Protein AF-A0A4Y2WDK8-F1 (afdb_monomer_lite)

Structure (mmCIF, N/CA/C/O backbone):
data_AF-A0A4Y2WDK8-F1
#
_entry.id   AF-A0A4Y2WDK8-F1
#
loop_
_atom_site.group_PDB
_atom_site.id
_atom_site.type_symbol
_atom_site.label_atom_id
_atom_site.label_alt_id
_atom_site.label_comp_id
_atom_site.label_asym_id
_atom_site.label_entity_id
_atom_site.label_seq_id
_atom_site.pdbx_PDB_ins_code
_atom_site.Cartn_x
_atom_site.Cartn_y
_atom_site.Cartn_z
_atom_site.occupancy
_atom_site.B_iso_or_equiv
_atom_site.auth_seq_id
_atom_site.auth_comp_id
_atom_site.auth_asym_id
_atom_site.auth_atom_id
_atom_site.pdbx_PDB_model_num
ATOM 1 N N . MET A 1 1 ? -9.683 9.200 0.303 1.00 42.28 1 MET A N 1
ATOM 2 C CA . MET A 1 1 ? -8.243 9.537 0.282 1.00 42.28 1 MET A CA 1
ATOM 3 C C . MET A 1 1 ? -7.725 8.876 -0.972 1.00 42.28 1 MET A C 1
ATOM 5 O O . MET A 1 1 ? -7.662 7.653 -1.012 1.00 42.28 1 MET A O 1
ATOM 9 N N . ASP A 1 2 ? -7.516 9.659 -2.021 1.00 46.47 2 ASP A N 1
ATOM 10 C CA . ASP A 1 2 ? -7.338 9.109 -3.364 1.00 46.47 2 ASP A CA 1
ATOM 11 C C . ASP A 1 2 ? -5.878 8.700 -3.540 1.00 46.47 2 ASP A C 1
ATOM 13 O O . ASP A 1 2 ? -4.968 9.502 -3.328 1.00 46.47 2 ASP A O 1
ATOM 17 N N . SER A 1 3 ? -5.654 7.420 -3.832 1.00 54.91 3 SER A N 1
ATOM 18 C CA . SER A 1 3 ? -4.315 6.846 -3.970 1.00 54.91 3 SER A CA 1
ATOM 19 C C . SER A 1 3 ? -4.105 6.474 -5.431 1.00 54.91 3 SER A C 1
ATOM 21 O O . SER A 1 3 ? -4.765 5.576 -5.951 1.00 54.91 3 SER A O 1
ATOM 23 N N . LEU A 1 4 ? -3.209 7.199 -6.095 1.00 56.53 4 LEU A N 1
ATOM 24 C CA . LEU A 1 4 ? -2.884 7.019 -7.507 1.00 56.53 4 LEU A CA 1
ATOM 25 C C . LEU A 1 4 ? -1.616 6.169 -7.616 1.00 56.53 4 LEU A C 1
ATOM 27 O O . LEU A 1 4 ? -0.610 6.496 -6.986 1.00 56.53 4 LEU A O 1
ATOM 31 N N . SER A 1 5 ? -1.667 5.083 -8.388 1.00 61.84 5 SER A N 1
ATOM 32 C CA . SER A 1 5 ? -0.517 4.203 -8.627 1.00 61.84 5 SER A CA 1
ATOM 33 C C . SER A 1 5 ? -0.327 3.970 -10.123 1.00 61.84 5 SER A C 1
ATOM 35 O O . SER A 1 5 ? -1.281 3.696 -10.853 1.00 61.84 5 SER A O 1
ATOM 37 N N . ASP A 1 6 ? 0.918 4.078 -10.574 1.00 63.88 6 ASP A N 1
ATOM 38 C CA . ASP A 1 6 ? 1.361 3.859 -11.954 1.00 63.88 6 ASP A CA 1
ATOM 39 C C . ASP A 1 6 ? 1.917 2.443 -12.195 1.00 63.88 6 ASP A C 1
ATOM 41 O O . ASP A 1 6 ? 2.264 2.073 -13.323 1.00 63.88 6 ASP A O 1
ATOM 45 N N . SER A 1 7 ? 2.000 1.629 -11.141 1.00 64.25 7 SER A N 1
ATOM 46 C CA . SER A 1 7 ? 2.640 0.324 -11.204 1.00 64.25 7 SER A CA 1
ATOM 47 C C . SER A 1 7 ? 1.771 -0.689 -11.950 1.00 64.25 7 SER A C 1
ATOM 49 O O . SER A 1 7 ? 0.761 -1.184 -11.441 1.00 64.25 7 SER A O 1
ATOM 51 N N . ARG A 1 8 ? 2.194 -1.053 -13.168 1.00 66.12 8 ARG A N 1
ATOM 52 C CA . ARG A 1 8 ? 1.532 -2.089 -13.986 1.00 66.12 8 ARG A CA 1
ATOM 53 C C . ARG A 1 8 ? 1.464 -3.447 -13.283 1.00 66.12 8 ARG A C 1
ATOM 55 O O . ARG A 1 8 ? 0.515 -4.190 -13.517 1.00 66.12 8 ARG A O 1
ATOM 62 N N . SER A 1 9 ? 2.427 -3.758 -12.413 1.00 67.25 9 SER A N 1
ATOM 63 C CA . SER A 1 9 ? 2.432 -5.018 -11.665 1.00 67.25 9 SER A CA 1
ATOM 64 C C . SER A 1 9 ? 1.322 -5.069 -10.616 1.00 67.25 9 SER A C 1
ATOM 66 O O . SER A 1 9 ? 0.742 -6.129 -10.419 1.00 67.25 9 SER A O 1
ATOM 68 N N . VAL A 1 10 ? 0.955 -3.937 -10.005 1.00 67.56 10 VAL A N 1
ATOM 69 C CA . VAL A 1 10 ? -0.175 -3.862 -9.061 1.00 67.56 10 VAL A CA 1
ATOM 70 C C . VAL A 1 10 ? -1.492 -4.138 -9.779 1.00 67.56 10 VAL A C 1
ATOM 72 O O . VAL A 1 10 ? -2.311 -4.898 -9.275 1.00 67.56 10 VAL A O 1
ATOM 75 N N . VAL A 1 11 ? -1.677 -3.577 -10.977 1.00 69.25 11 VAL A N 1
ATOM 76 C CA . VAL A 1 11 ? -2.889 -3.805 -11.780 1.00 69.25 11 VAL A CA 1
ATOM 77 C C . VAL A 1 11 ? -3.004 -5.266 -12.192 1.00 69.25 11 VAL A C 1
ATOM 79 O O . VAL A 1 11 ? -4.034 -5.882 -11.950 1.00 69.25 11 VAL A O 1
ATOM 82 N N . GLN A 1 12 ? -1.939 -5.847 -12.748 1.00 69.31 12 GLN A N 1
ATOM 83 C CA . GLN A 1 12 ? -1.943 -7.259 -13.143 1.00 69.31 12 GLN A CA 1
ATOM 84 C C . GLN A 1 12 ? -2.146 -8.199 -11.953 1.00 69.31 12 GLN A C 1
ATOM 86 O O . GLN A 1 12 ? -2.807 -9.226 -12.091 1.00 69.31 12 GLN A O 1
ATOM 91 N N . TYR A 1 13 ? -1.595 -7.854 -10.789 1.00 68.56 13 TYR A N 1
ATOM 92 C CA . TYR A 1 13 ? -1.763 -8.639 -9.572 1.00 68.56 13 TYR A CA 1
ATOM 93 C C . TYR A 1 13 ? -3.187 -8.554 -9.018 1.00 68.56 13 TYR A C 1
ATOM 95 O O . TYR A 1 13 ? -3.719 -9.558 -8.557 1.00 68.56 13 TYR A O 1
ATOM 103 N N . LEU A 1 14 ? -3.819 -7.379 -9.083 1.00 69.06 14 LEU A N 1
ATOM 104 C CA . LEU A 1 14 ? -5.216 -7.195 -8.686 1.00 69.06 14 LEU A CA 1
ATOM 105 C C . LEU A 1 14 ? -6.200 -7.819 -9.674 1.00 69.06 14 LEU A C 1
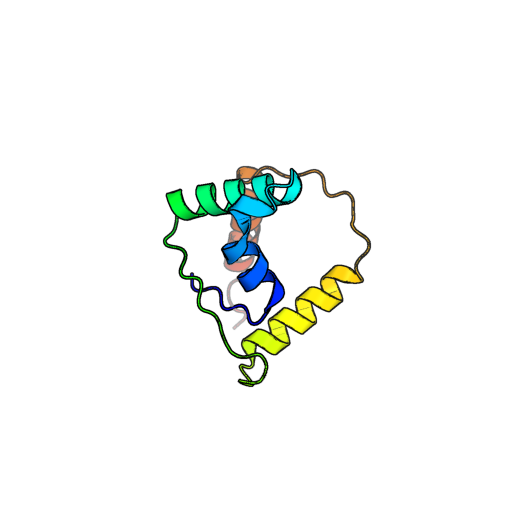ATOM 107 O O . LEU A 1 14 ? -7.268 -8.230 -9.246 1.00 69.06 14 LEU A O 1
ATOM 111 N N . ASP A 1 15 ? -5.869 -7.894 -10.960 1.00 72.88 15 ASP A N 1
ATOM 112 C CA . ASP A 1 15 ? -6.726 -8.509 -11.980 1.00 72.88 15 ASP A CA 1
ATOM 113 C C . ASP A 1 15 ? -6.678 -10.046 -11.885 1.00 72.88 15 ASP A C 1
ATOM 115 O O . ASP A 1 15 ? -7.708 -10.714 -11.823 1.00 72.88 15 ASP A O 1
ATOM 119 N N . ASN A 1 16 ? -5.474 -10.609 -11.714 1.00 69.31 16 ASN A N 1
ATOM 120 C CA . ASN A 1 16 ? -5.243 -12.056 -11.595 1.00 69.31 16 ASN A CA 1
ATOM 121 C C . ASN A 1 16 ? -5.227 -12.558 -10.139 1.00 69.31 16 ASN A C 1
ATOM 123 O O . ASN A 1 16 ? -4.750 -13.659 -9.859 1.00 69.31 16 ASN A O 1
ATOM 127 N N . TRP A 1 17 ? -5.713 -11.762 -9.181 1.00 66.94 17 TRP A N 1
ATOM 128 C CA . TRP A 1 17 ? -5.541 -12.044 -7.749 1.00 66.94 17 TRP A CA 1
ATOM 129 C C . TRP A 1 17 ? -6.106 -13.405 -7.324 1.00 66.94 17 TRP A C 1
ATOM 131 O O . TRP A 1 17 ? -5.552 -14.054 -6.435 1.00 66.94 17 TRP A O 1
ATOM 141 N N . ARG A 1 18 ? -7.188 -13.853 -7.978 1.00 65.19 18 ARG A N 1
ATOM 142 C CA . ARG A 1 18 ? -7.817 -15.156 -7.722 1.00 65.19 18 ARG A CA 1
ATOM 143 C C . ARG A 1 18 ? -6.924 -16.324 -8.124 1.00 65.19 18 ARG A C 1
ATOM 145 O O . ARG A 1 18 ? -6.886 -17.305 -7.386 1.00 65.19 18 ARG A O 1
ATOM 152 N N . ASP A 1 19 ? -6.183 -16.190 -9.218 1.00 68.56 19 ASP A N 1
ATOM 153 C CA . ASP A 1 19 ? -5.328 -17.252 -9.756 1.00 68.56 19 ASP A CA 1
ATOM 154 C C . ASP A 1 19 ? -3.997 -17.357 -9.005 1.00 68.56 19 ASP A C 1
ATOM 156 O O . ASP A 1 19 ? -3.430 -18.442 -8.891 1.00 68.56 19 ASP A O 1
ATOM 160 N N . VAL A 1 20 ? -3.505 -16.240 -8.459 1.00 64.25 20 VAL A N 1
ATOM 161 C CA . VAL A 1 20 ? -2.213 -16.200 -7.759 1.00 64.25 20 VAL A CA 1
ATOM 162 C C . VAL A 1 20 ? -2.344 -16.608 -6.290 1.00 64.25 20 VAL A C 1
ATOM 164 O O . VAL A 1 20 ? -1.460 -17.311 -5.810 1.00 64.25 20 VAL A O 1
ATOM 167 N N . SER A 1 21 ? -3.417 -16.186 -5.598 1.00 65.50 21 SER A N 1
ATOM 168 C CA . SER A 1 21 ? -3.841 -16.540 -4.221 1.00 65.50 21 SER A CA 1
ATOM 169 C C . SER A 1 21 ? -2.758 -17.055 -3.250 1.00 65.50 21 SER A C 1
ATOM 171 O O . SER A 1 21 ? -2.985 -17.982 -2.469 1.00 65.50 21 SER A O 1
ATOM 173 N N . ASP A 1 22 ? -1.572 -16.446 -3.247 1.00 78.00 22 ASP A N 1
ATOM 174 C CA . ASP A 1 22 ? -0.489 -16.828 -2.356 1.00 78.00 22 ASP A CA 1
ATOM 175 C C . ASP A 1 22 ? -0.726 -16.227 -0.962 1.00 78.00 22 ASP A C 1
ATOM 177 O O . ASP A 1 22 ? -1.496 -15.280 -0.771 1.00 78.00 22 ASP A O 1
ATOM 181 N N . ARG A 1 23 ? -0.064 -16.778 0.062 1.00 80.06 23 ARG A N 1
ATOM 182 C CA . ARG A 1 23 ? -0.284 -16.351 1.457 1.00 80.06 23 ARG A CA 1
ATOM 183 C C . ARG A 1 23 ? -0.048 -14.847 1.654 1.00 80.06 23 ARG A C 1
ATOM 185 O O . ARG A 1 23 ? -0.722 -14.234 2.479 1.00 80.06 23 ARG A O 1
ATOM 192 N N . ARG A 1 24 ? 0.898 -14.259 0.909 1.00 75.88 24 ARG A N 1
ATOM 193 C CA . ARG A 1 24 ? 1.206 -12.822 0.965 1.00 75.88 24 ARG A CA 1
ATOM 194 C C . ARG A 1 24 ? 0.139 -11.986 0.263 1.00 75.88 24 ARG A C 1
ATOM 196 O O . ARG A 1 24 ? -0.302 -10.996 0.844 1.00 75.88 24 ARG A O 1
ATOM 203 N N . GLY A 1 25 ? -0.335 -12.404 -0.908 1.00 78.69 25 GLY A N 1
ATOM 204 C CA . GLY A 1 25 ? -1.451 -11.759 -1.597 1.00 78.69 25 GLY A CA 1
ATOM 205 C C . GLY A 1 25 ? -2.725 -11.711 -0.788 1.00 78.69 25 GLY A C 1
ATOM 206 O O . GLY A 1 25 ? -3.361 -10.662 -0.690 1.00 78.69 25 GLY A O 1
ATOM 207 N N . MET A 1 26 ? -3.053 -12.824 -0.138 1.00 80.75 26 MET A N 1
ATOM 208 C CA . MET A 1 26 ? -4.245 -12.917 0.696 1.00 80.75 26 MET A CA 1
ATOM 209 C C . MET A 1 26 ? -4.165 -11.990 1.923 1.00 80.75 26 MET A C 1
ATOM 211 O O . MET A 1 26 ? -5.165 -11.374 2.288 1.00 80.75 26 MET A O 1
ATOM 215 N N . ASP A 1 27 ? -2.986 -11.836 2.544 1.00 82.56 27 ASP A N 1
ATOM 216 C CA . ASP A 1 27 ? -2.779 -10.891 3.656 1.00 82.56 27 ASP A CA 1
ATOM 217 C C . ASP A 1 27 ? -2.958 -9.433 3.204 1.00 82.56 27 ASP A C 1
ATOM 219 O O . ASP A 1 27 ? -3.670 -8.658 3.848 1.00 82.56 27 ASP A O 1
ATOM 223 N N . ILE A 1 28 ? -2.381 -9.071 2.053 1.00 81.62 28 ILE A N 1
ATOM 224 C CA . ILE A 1 28 ? -2.532 -7.734 1.462 1.00 81.62 28 ILE A CA 1
ATOM 225 C C . ILE A 1 28 ? -4.004 -7.463 1.133 1.00 81.62 28 ILE A C 1
ATOM 227 O O . ILE A 1 28 ? -4.533 -6.409 1.491 1.00 81.62 28 ILE A O 1
ATOM 231 N N . PHE A 1 29 ? -4.691 -8.425 0.515 1.00 80.56 29 PHE A N 1
ATOM 232 C CA . PHE A 1 29 ? -6.104 -8.301 0.169 1.00 80.56 29 PHE A CA 1
ATOM 233 C C . PHE A 1 29 ? -6.993 -8.156 1.409 1.00 80.56 29 PHE A C 1
ATOM 235 O O . PHE A 1 29 ? -7.857 -7.282 1.449 1.00 80.56 29 PHE A O 1
ATOM 242 N N . ASN A 1 30 ? -6.760 -8.948 2.458 1.00 81.75 30 ASN A N 1
ATOM 243 C CA . ASN A 1 30 ? -7.515 -8.842 3.709 1.00 81.75 30 ASN A CA 1
ATOM 244 C C . ASN A 1 30 ? -7.296 -7.490 4.402 1.00 81.75 30 ASN A C 1
ATOM 246 O O . ASN A 1 30 ? -8.246 -6.909 4.939 1.00 81.75 30 ASN A O 1
ATOM 250 N N . LYS A 1 31 ? -6.079 -6.942 4.343 1.00 83.50 31 LYS A N 1
ATOM 251 C CA . LYS A 1 31 ? -5.796 -5.588 4.838 1.00 83.50 31 LYS A CA 1
ATOM 252 C C . LYS A 1 31 ? -6.519 -4.525 4.018 1.00 83.50 31 LYS A C 1
ATOM 254 O 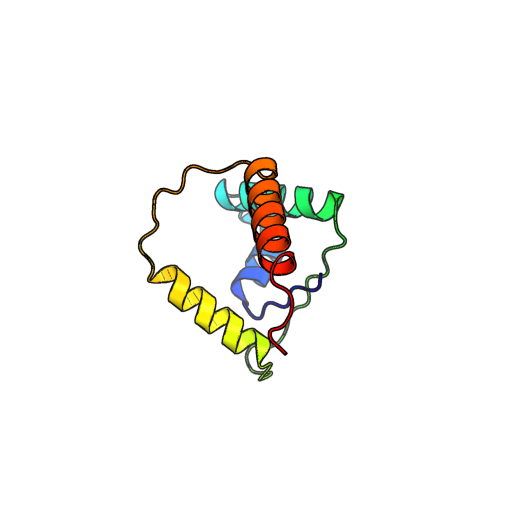O . LYS A 1 31 ? -7.183 -3.675 4.607 1.00 83.50 31 LYS A O 1
ATOM 259 N N . LEU A 1 32 ? -6.478 -4.610 2.688 1.00 82.56 32 LEU A N 1
ATOM 260 C CA . LEU A 1 32 ? -7.230 -3.711 1.804 1.00 82.56 32 LEU A CA 1
ATOM 261 C C . LEU A 1 32 ? -8.737 -3.783 2.074 1.00 82.56 32 LEU A C 1
ATOM 263 O O . LEU A 1 32 ? -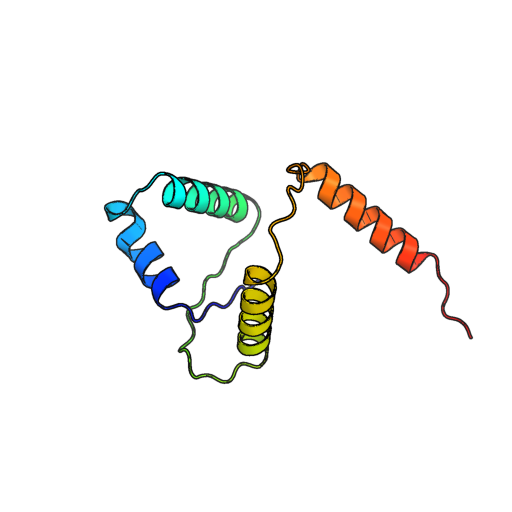9.383 -2.752 2.231 1.00 82.56 32 LEU A O 1
ATOM 267 N N . LYS A 1 33 ? -9.287 -4.988 2.228 1.00 81.69 33 LYS A N 1
ATOM 268 C CA . LYS A 1 33 ? -10.698 -5.210 2.562 1.00 81.69 33 LYS A CA 1
ATOM 269 C C . LYS A 1 33 ? -11.080 -4.571 3.900 1.00 81.69 33 LYS A C 1
ATOM 271 O O . LYS A 1 33 ? -12.131 -3.947 4.006 1.00 81.69 33 LYS A O 1
ATOM 276 N N . THR A 1 34 ? -10.212 -4.682 4.903 1.00 82.50 34 THR A N 1
ATOM 277 C CA . THR A 1 34 ? -10.420 -4.046 6.214 1.00 82.50 34 THR A CA 1
ATOM 278 C C . THR A 1 34 ? -10.421 -2.517 6.100 1.00 82.50 34 THR A C 1
ATOM 280 O O . THR A 1 34 ? -11.245 -1.853 6.727 1.00 82.50 34 THR A O 1
ATOM 283 N N . LEU A 1 35 ? -9.554 -1.948 5.258 1.00 78.19 35 LEU A N 1
ATOM 284 C CA . LEU A 1 35 ? -9.538 -0.510 4.977 1.00 78.19 35 LEU A CA 1
ATOM 285 C C . LEU A 1 35 ? -10.804 -0.057 4.232 1.00 78.19 35 LEU A C 1
ATOM 287 O O . LEU A 1 35 ? -11.377 0.965 4.603 1.00 78.19 35 LEU A O 1
ATOM 291 N N . CYS A 1 36 ? -11.306 -0.844 3.274 1.00 79.06 36 CYS A N 1
ATOM 292 C CA . CYS A 1 36 ? -12.561 -0.558 2.567 1.00 79.06 36 CYS A CA 1
ATOM 293 C C . CYS A 1 36 ? -13.794 -0.523 3.488 1.00 79.06 36 CYS A C 1
ATOM 295 O O . CYS A 1 36 ? -14.746 0.198 3.207 1.00 79.06 36 CYS A O 1
ATOM 297 N N . ASN A 1 37 ? -13.780 -1.256 4.609 1.00 74.69 37 ASN A N 1
ATOM 298 C CA . ASN A 1 37 ? -14.871 -1.213 5.593 1.00 74.69 37 ASN A CA 1
ATOM 299 C C . ASN A 1 37 ? -14.958 0.130 6.340 1.00 74.69 37 ASN A C 1
ATOM 301 O O . ASN A 1 37 ? -15.980 0.419 6.955 1.00 74.69 37 ASN A O 1
ATOM 305 N N . SER A 1 38 ? -13.886 0.928 6.329 1.00 76.25 38 SER A N 1
ATOM 306 C CA . SER A 1 38 ? -13.807 2.214 7.039 1.00 76.25 38 SER A CA 1
ATOM 307 C C . SER A 1 38 ? -13.690 3.417 6.104 1.00 76.25 38 SER A C 1
ATOM 309 O O . SER A 1 38 ? -14.069 4.524 6.484 1.00 76.25 38 SER A O 1
ATOM 311 N N . TYR A 1 39 ? -13.208 3.214 4.877 1.00 78.50 39 TYR A N 1
ATOM 312 C CA . TYR A 1 39 ? -12.975 4.269 3.900 1.00 78.50 39 TYR A CA 1
ATOM 313 C C . TYR A 1 39 ? -13.362 3.809 2.501 1.00 78.50 39 TYR A C 1
ATOM 315 O O . TYR A 1 39 ? -13.063 2.688 2.098 1.00 78.50 39 TYR A O 1
ATOM 323 N N . VAL A 1 40 ? -13.943 4.712 1.712 1.00 77.19 40 VAL A N 1
ATOM 324 C CA . VAL A 1 40 ? -14.097 4.479 0.276 1.00 77.19 40 VAL A CA 1
ATOM 325 C C . VAL A 1 40 ? -12.719 4.595 -0.379 1.00 77.19 40 VAL A C 1
ATOM 327 O O . VAL A 1 40 ? -12.077 5.649 -0.333 1.00 77.19 40 VAL A O 1
ATOM 330 N N . LEU A 1 41 ? -12.254 3.484 -0.947 1.00 73.81 41 LEU A N 1
ATOM 331 C CA . LEU A 1 41 ? -10.973 3.367 -1.636 1.00 73.81 41 LEU A CA 1
ATOM 332 C C . LEU A 1 41 ? -11.207 3.471 -3.144 1.00 73.81 41 LEU A C 1
ATOM 334 O O . LEU A 1 41 ? -11.735 2.552 -3.766 1.00 73.81 41 LEU A O 1
ATOM 338 N N . HIS A 1 42 ? -10.797 4.595 -3.728 1.00 71.94 42 HIS A N 1
ATOM 339 C CA . HIS A 1 42 ? -10.746 4.766 -5.175 1.00 71.94 42 HIS A CA 1
ATOM 340 C C . HIS A 1 42 ? -9.329 4.464 -5.659 1.00 71.94 42 HIS A C 1
ATOM 342 O O . HIS A 1 42 ? -8.391 5.210 -5.377 1.00 71.94 42 HIS A O 1
ATOM 348 N N . LEU A 1 43 ? -9.183 3.344 -6.367 1.00 69.06 43 LEU A N 1
ATOM 349 C CA . LEU A 1 43 ? -7.953 2.972 -7.056 1.00 69.06 43 LEU A CA 1
ATOM 350 C C . LEU A 1 43 ? -8.083 3.408 -8.513 1.00 69.06 43 LEU A C 1
ATOM 352 O O . LEU A 1 43 ? -8.892 2.856 -9.257 1.00 69.06 43 LEU A O 1
ATOM 356 N N . GLN A 1 44 ? -7.301 4.408 -8.911 1.00 69.44 44 GLN A N 1
ATOM 357 C CA . GLN A 1 44 ? -7.261 4.880 -10.290 1.00 69.44 44 GLN A CA 1
ATOM 358 C C . GLN A 1 44 ? -5.877 4.620 -10.878 1.00 69.44 44 GLN A C 1
ATOM 360 O O . GLN A 1 44 ? -4.856 5.017 -10.313 1.00 69.44 44 GLN A O 1
ATOM 365 N N . TRP A 1 45 ? -5.859 3.933 -12.019 1.00 66.69 45 TRP A N 1
ATOM 366 C CA . TRP A 1 45 ? -4.641 3.678 -12.773 1.00 66.69 45 TRP A CA 1
ATOM 367 C C . TRP A 1 45 ? -4.236 4.915 -13.568 1.00 66.69 45 TRP A C 1
ATOM 369 O O . TRP A 1 45 ? -5.083 5.558 -14.195 1.00 66.69 45 TRP A O 1
ATOM 379 N N . ILE A 1 46 ? -2.938 5.219 -13.576 1.00 65.56 46 ILE A N 1
ATOM 380 C CA . ILE A 1 46 ? -2.381 6.297 -14.391 1.00 65.56 46 ILE A CA 1
ATOM 381 C C . ILE A 1 46 ? -1.242 5.753 -15.264 1.00 65.56 46 ILE A C 1
ATOM 383 O O . ILE A 1 46 ? -0.391 5.015 -14.765 1.00 65.56 46 ILE A O 1
ATOM 387 N N . PRO A 1 47 ? -1.179 6.122 -16.559 1.00 64.69 47 PRO A N 1
ATOM 388 C CA . PRO A 1 47 ? -0.048 5.784 -17.415 1.00 64.69 47 PRO A CA 1
ATOM 389 C C . PRO A 1 47 ? 1.278 6.326 -16.855 1.00 64.69 47 PRO A C 1
ATOM 391 O O . PRO A 1 47 ? 1.372 7.501 -16.501 1.00 64.69 47 PRO A O 1
ATOM 394 N N . SER A 1 48 ? 2.328 5.499 -16.878 1.00 61.53 48 SER A N 1
ATOM 395 C CA . SER A 1 48 ? 3.656 5.743 -16.272 1.00 61.53 48 SER A CA 1
ATOM 396 C C . SER A 1 48 ? 4.447 6.951 -16.804 1.00 61.53 48 SER A C 1
ATOM 398 O O . SER A 1 48 ? 5.574 7.181 -16.381 1.00 61.53 48 SER A O 1
ATOM 400 N N . HIS A 1 49 ? 3.895 7.716 -17.746 1.00 59.59 49 HIS A N 1
ATOM 401 C CA . HIS A 1 49 ? 4.546 8.880 -18.358 1.00 59.59 49 HIS A CA 1
ATOM 402 C C . HIS A 1 49 ? 3.730 10.169 -18.260 1.00 59.59 49 HIS A C 1
ATOM 404 O O . HIS A 1 49 ? 4.145 11.199 -18.792 1.00 59.59 49 HIS A O 1
ATOM 410 N N . VAL A 1 50 ? 2.598 10.161 -17.550 1.00 58.00 50 VAL A N 1
ATOM 411 C CA . VAL A 1 50 ? 1.982 11.423 -17.140 1.00 58.00 50 VAL A CA 1
ATOM 412 C C . VAL A 1 50 ? 2.854 11.958 -16.009 1.00 58.00 50 VAL A C 1
ATOM 414 O O . VAL A 1 50 ? 2.906 11.354 -14.943 1.00 58.00 50 VAL A O 1
ATOM 417 N N . ASN A 1 51 ? 3.591 13.042 -16.264 1.00 58.81 51 ASN A N 1
ATOM 418 C CA . ASN A 1 51 ? 4.554 13.666 -15.349 1.00 58.81 51 ASN A CA 1
ATOM 419 C C . ASN A 1 51 ? 3.849 14.312 -14.135 1.00 58.81 51 ASN A C 1
ATOM 421 O O . ASN A 1 51 ? 3.920 15.519 -13.899 1.00 58.81 51 ASN A O 1
ATOM 425 N N . LEU A 1 52 ? 3.096 13.512 -13.382 1.00 64.88 52 LEU A N 1
ATOM 426 C CA . LEU A 1 52 ? 2.437 13.905 -12.155 1.00 64.88 52 LEU A CA 1
ATOM 427 C C . LEU A 1 52 ? 3.517 13.994 -11.092 1.00 64.88 52 LEU A C 1
ATOM 429 O O . LEU A 1 52 ? 4.038 12.988 -10.615 1.00 64.88 52 LEU A O 1
ATOM 433 N N . LYS A 1 53 ? 3.833 15.230 -10.710 1.00 67.81 53 LYS A N 1
ATOM 434 C CA . LYS A 1 53 ? 4.804 15.584 -9.668 1.00 67.81 53 LYS A CA 1
ATOM 435 C C . LYS A 1 53 ? 4.708 14.687 -8.422 1.00 67.81 53 LYS A C 1
ATOM 437 O O . LYS A 1 53 ? 5.729 14.336 -7.846 1.00 67.81 53 LYS A O 1
ATOM 442 N N . TYR A 1 54 ? 3.497 14.284 -8.037 1.00 66.56 54 TYR A N 1
ATOM 443 C CA . TYR A 1 54 ? 3.243 13.417 -6.884 1.00 66.56 54 TYR A CA 1
ATOM 444 C C . TYR A 1 54 ? 3.712 11.969 -7.065 1.00 66.56 54 TYR A C 1
ATOM 446 O O . TYR A 1 54 ? 4.168 11.365 -6.099 1.00 66.56 54 TYR A O 1
ATOM 454 N N . ASN A 1 55 ? 3.666 11.431 -8.283 1.00 70.88 55 ASN A N 1
ATOM 455 C CA . ASN A 1 55 ? 4.099 10.066 -8.564 1.00 70.88 55 ASN A CA 1
ATOM 456 C C . ASN A 1 55 ? 5.631 9.942 -8.512 1.00 70.88 55 ASN A C 1
ATOM 458 O O . ASN A 1 55 ? 6.156 9.037 -7.875 1.00 70.88 55 ASN A O 1
ATOM 462 N N . ASN A 1 56 ? 6.357 10.929 -9.052 1.00 74.88 56 ASN A N 1
ATOM 463 C CA . ASN A 1 56 ? 7.823 10.983 -8.947 1.00 74.88 56 ASN A CA 1
ATOM 464 C C . ASN A 1 56 ? 8.296 11.124 -7.488 1.00 74.88 56 ASN A C 1
ATOM 466 O O . ASN A 1 56 ? 9.325 10.568 -7.106 1.00 74.88 56 ASN A O 1
ATOM 470 N N . ILE A 1 57 ? 7.539 11.853 -6.657 1.00 79.75 57 ILE A N 1
ATOM 471 C CA . ILE A 1 57 ? 7.809 11.947 -5.215 1.00 79.75 57 ILE A CA 1
ATOM 472 C C . ILE A 1 57 ? 7.563 10.591 -4.541 1.00 79.75 57 ILE A C 1
ATOM 474 O O . ILE A 1 57 ? 8.400 10.153 -3.754 1.00 79.75 57 ILE A O 1
ATOM 478 N N . ALA A 1 58 ? 6.452 9.917 -4.852 1.00 78.81 58 ALA A N 1
ATOM 479 C CA . ALA A 1 58 ? 6.138 8.601 -4.300 1.00 78.81 58 ALA A CA 1
ATOM 480 C C . ALA A 1 58 ? 7.188 7.543 -4.686 1.00 78.81 58 ALA A C 1
ATOM 482 O O . ALA A 1 58 ? 7.665 6.822 -3.810 1.00 78.81 58 ALA A O 1
ATOM 483 N N . ASP A 1 59 ? 7.614 7.503 -5.951 1.00 80.94 59 ASP A N 1
ATOM 484 C CA . ASP A 1 59 ? 8.674 6.610 -6.438 1.00 80.94 59 ASP A CA 1
ATOM 485 C C . ASP A 1 59 ? 10.024 6.896 -5.754 1.00 80.94 59 ASP A C 1
ATOM 487 O O . ASP A 1 59 ? 10.693 5.984 -5.259 1.00 80.94 59 ASP A O 1
ATOM 491 N N . GLY A 1 60 ? 10.395 8.176 -5.623 1.00 84.06 60 GLY A N 1
ATOM 492 C CA . GLY A 1 60 ? 11.596 8.581 -4.888 1.00 84.06 60 GLY A CA 1
ATOM 493 C C . GLY A 1 60 ? 11.565 8.160 -3.414 1.00 84.06 60 GLY A C 1
ATOM 494 O O . GLY A 1 60 ? 12.572 7.688 -2.877 1.00 84.06 60 GLY A O 1
ATOM 495 N N . LEU A 1 61 ? 10.404 8.273 -2.761 1.00 83.75 61 LEU A N 1
ATOM 496 C CA . LEU A 1 61 ? 10.208 7.823 -1.381 1.00 83.75 61 LEU A CA 1
ATOM 497 C C . LEU A 1 61 ? 10.263 6.296 -1.258 1.00 83.75 61 LEU A C 1
ATOM 499 O O . LEU A 1 61 ? 10.900 5.797 -0.330 1.00 83.75 61 LEU A O 1
ATOM 503 N N . ALA A 1 62 ? 9.658 5.556 -2.189 1.00 81.06 62 ALA A N 1
ATOM 504 C CA . ALA A 1 62 ? 9.699 4.096 -2.201 1.00 81.06 62 ALA A CA 1
ATOM 505 C C . ALA A 1 62 ? 11.140 3.580 -2.348 1.00 81.06 62 ALA A C 1
ATOM 507 O O . ALA A 1 62 ? 11.585 2.760 -1.544 1.00 81.06 62 ALA A O 1
ATOM 508 N N . LYS A 1 63 ? 11.914 4.132 -3.293 1.00 85.31 63 LYS A N 1
ATOM 509 C CA . LYS A 1 63 ? 13.339 3.798 -3.486 1.00 85.31 63 LYS A CA 1
ATOM 510 C C . LYS A 1 63 ? 14.174 4.089 -2.241 1.00 85.31 63 LYS A C 1
ATOM 512 O O . LYS A 1 63 ? 14.966 3.244 -1.814 1.00 85.31 63 LYS A O 1
ATOM 517 N N . LYS A 1 64 ? 13.953 5.242 -1.604 1.00 84.25 64 LYS A N 1
ATOM 518 C CA . LYS A 1 64 ? 14.605 5.580 -0.331 1.00 84.25 64 LYS A CA 1
ATOM 519 C C . LYS A 1 64 ? 14.208 4.609 0.789 1.00 84.25 64 LYS A C 1
ATOM 521 O O . LYS A 1 64 ? 15.053 4.230 1.589 1.00 84.25 64 LYS A O 1
ATOM 526 N N . GLY A 1 65 ? 12.953 4.162 0.821 1.00 78.31 65 GLY A N 1
ATOM 527 C CA . GLY A 1 65 ? 12.468 3.161 1.773 1.00 78.31 65 GLY A CA 1
ATOM 528 C C . GLY A 1 65 ? 13.132 1.792 1.601 1.00 78.31 65 GLY A C 1
ATOM 529 O O . GLY A 1 65 ? 13.473 1.163 2.594 1.00 78.31 65 GLY A O 1
ATOM 530 N N . THR A 1 66 ? 13.391 1.357 0.361 1.00 77.50 66 THR A N 1
ATOM 531 C CA . THR A 1 66 ? 14.072 0.071 0.089 1.00 77.50 66 THR A CA 1
ATOM 532 C C . THR A 1 66 ? 15.550 0.048 0.479 1.00 77.50 66 THR A C 1
ATOM 534 O O . THR A 1 66 ? 16.107 -1.022 0.702 1.00 77.50 66 THR A O 1
ATOM 537 N N . THR A 1 67 ? 16.191 1.216 0.569 1.00 78.88 67 THR A N 1
ATOM 538 C CA . THR A 1 67 ? 17.600 1.352 0.979 1.00 78.88 67 THR A CA 1
ATOM 539 C C . THR A 1 67 ? 17.768 1.528 2.485 1.00 78.88 67 THR A C 1
ATOM 541 O O . THR A 1 67 ? 18.885 1.421 2.990 1.00 78.88 67 THR A O 1
ATOM 544 N N . MET A 1 68 ? 16.684 1.776 3.225 1.00 78.56 68 MET A N 1
ATOM 545 C CA . MET A 1 68 ? 16.742 1.822 4.680 1.00 78.56 68 MET A CA 1
ATOM 546 C C . MET A 1 68 ? 16.802 0.393 5.232 1.00 78.56 68 MET A C 1
ATOM 548 O O . MET A 1 68 ? 15.942 -0.421 4.888 1.00 78.56 68 MET A O 1
ATOM 552 N N . PRO A 1 69 ? 17.778 0.064 6.101 1.00 67.31 69 PRO A N 1
ATOM 553 C CA . PRO A 1 69 ? 17.770 -1.217 6.788 1.00 67.31 69 PRO A CA 1
ATOM 554 C C . PRO A 1 69 ? 16.455 -1.334 7.552 1.00 67.31 69 PRO A C 1
ATOM 556 O O . PRO A 1 69 ? 16.062 -0.415 8.276 1.00 67.31 69 PRO A O 1
ATOM 559 N N . GLN A 1 70 ? 15.756 -2.449 7.343 1.00 62.78 70 GLN A N 1
ATOM 560 C CA . GLN A 1 70 ? 14.492 -2.720 8.005 1.00 62.78 70 GLN A CA 1
ATOM 561 C C . GLN A 1 70 ? 14.777 -2.867 9.499 1.00 62.78 70 GLN A C 1
ATOM 563 O O . GLN A 1 70 ? 15.159 -3.932 9.978 1.00 62.78 70 GLN A O 1
ATOM 568 N N . ALA A 1 71 ? 14.653 -1.763 10.234 1.00 60.03 71 ALA A N 1
ATOM 569 C CA . ALA A 1 71 ? 14.692 -1.797 11.679 1.00 60.03 71 ALA A CA 1
ATOM 570 C C . ALA A 1 71 ? 13.553 -2.716 12.120 1.00 60.03 71 ALA A C 1
ATOM 572 O O . ALA A 1 71 ? 12.421 -2.574 11.648 1.00 60.03 71 ALA A O 1
ATOM 573 N N . TYR A 1 72 ? 13.860 -3.677 12.988 1.00 55.84 72 TYR A N 1
ATOM 574 C CA . TYR A 1 72 ? 12.848 -4.471 13.663 1.00 55.84 72 TYR A CA 1
ATOM 575 C C . TYR A 1 72 ? 12.050 -3.518 14.554 1.00 55.84 72 TYR A C 1
ATOM 577 O O . TYR A 1 72 ? 12.397 -3.258 15.703 1.00 55.84 72 TYR A O 1
ATOM 585 N N . VAL A 1 73 ? 11.034 -2.895 13.968 1.00 61.28 73 VAL A N 1
ATOM 586 C CA . VAL A 1 73 ? 10.060 -2.099 14.692 1.00 61.28 73 VAL A CA 1
ATOM 587 C C . VAL A 1 73 ? 9.014 -3.097 15.133 1.00 61.28 73 VAL A C 1
ATOM 589 O O . VAL A 1 73 ? 8.303 -3.671 14.307 1.00 61.28 73 VAL A O 1
ATOM 592 N N . GLU A 1 74 ? 8.975 -3.336 16.438 1.00 63.09 74 GLU A N 1
ATOM 593 C CA . GLU A 1 74 ? 7.885 -4.051 17.085 1.00 63.09 74 GLU A CA 1
ATOM 594 C C . GLU A 1 74 ? 6.557 -3.506 16.528 1.00 63.09 74 GLU A C 1
ATOM 596 O O . GLU A 1 74 ? 6.395 -2.279 16.477 1.00 63.09 74 GLU A O 1
ATOM 601 N N . PRO A 1 75 ? 5.657 -4.361 16.004 1.00 62.09 75 PRO A N 1
ATOM 602 C CA . PRO A 1 75 ? 4.441 -3.915 15.341 1.00 62.09 75 PRO A CA 1
ATOM 603 C C . PRO A 1 75 ? 3.532 -3.236 16.364 1.00 62.09 75 PRO A C 1
ATOM 605 O O . PRO A 1 75 ? 2.697 -3.868 17.003 1.00 62.09 75 PRO A O 1
ATOM 608 N N . LEU A 1 76 ? 3.719 -1.927 16.515 1.00 69.88 76 LEU A N 1
ATOM 609 C CA . LEU A 1 76 ? 2.873 -1.090 17.341 1.00 69.88 76 LEU A CA 1
ATOM 610 C C . LEU A 1 76 ? 1.456 -1.189 16.805 1.00 69.88 76 LEU A C 1
ATOM 612 O O . LEU A 1 76 ? 1.194 -1.024 15.607 1.00 69.88 76 LEU A O 1
ATOM 616 N N . THR A 1 77 ? 0.539 -1.464 17.716 1.00 78.88 77 THR A N 1
ATOM 617 C CA . THR A 1 77 ? -0.876 -1.537 17.404 1.00 78.88 77 THR A CA 1
ATOM 618 C C . THR A 1 77 ? -1.352 -0.196 16.839 1.00 78.88 77 THR A C 1
ATOM 620 O O . THR A 1 77 ? -0.810 0.877 17.127 1.00 78.88 77 THR A O 1
ATOM 623 N N . TYR A 1 78 ? -2.406 -0.234 16.023 1.00 75.88 78 TYR A N 1
ATOM 624 C CA . TYR A 1 78 ? -2.997 0.966 15.421 1.00 75.88 78 TYR A CA 1
ATOM 625 C C . TYR A 1 78 ? -3.302 2.067 16.460 1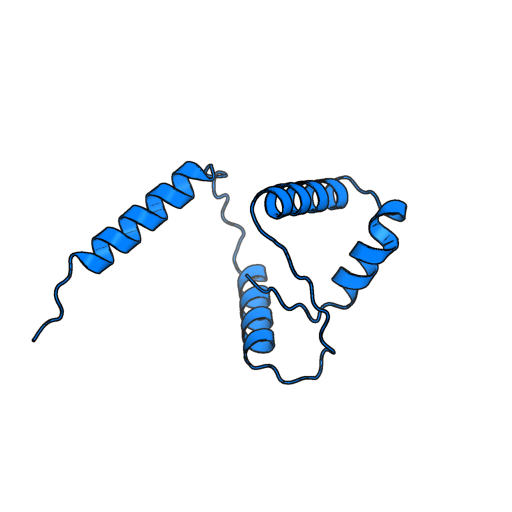.00 75.88 78 TYR A C 1
ATOM 627 O O . TYR A 1 78 ? -3.100 3.253 16.195 1.00 75.88 78 TYR A O 1
ATOM 635 N N . LEU A 1 79 ? -3.729 1.675 17.666 1.00 79.62 79 LEU A N 1
ATOM 636 C CA . LEU A 1 79 ? -4.036 2.586 18.773 1.00 79.62 79 LEU A CA 1
ATOM 637 C C . LEU A 1 79 ? -2.796 3.307 19.312 1.00 79.62 79 LEU A C 1
ATOM 639 O O . LEU A 1 79 ? -2.863 4.501 19.618 1.00 79.62 79 LEU A O 1
ATOM 643 N N . GLU A 1 80 ? -1.659 2.623 19.396 1.00 83.56 80 GLU A N 1
ATOM 644 C CA . GLU A 1 80 ? -0.397 3.218 19.844 1.00 83.56 80 GLU A CA 1
ATOM 645 C C . GLU A 1 80 ? 0.134 4.217 18.814 1.00 83.56 80 GLU A C 1
ATOM 647 O O . GLU A 1 80 ? 0.551 5.321 19.176 1.00 83.56 80 GLU A O 1
ATOM 652 N N . LEU A 1 81 ? 0.039 3.883 17.522 1.00 84.50 81 LEU A N 1
ATOM 653 C CA . LEU A 1 81 ? 0.393 4.791 16.427 1.00 84.50 81 LEU A CA 1
ATOM 654 C C . LEU A 1 81 ? -0.502 6.037 16.411 1.00 84.50 81 LEU A C 1
ATOM 656 O O . LEU A 1 81 ? -0.003 7.163 16.312 1.00 84.50 81 LEU A O 1
ATOM 660 N N . TYR A 1 82 ? -1.817 5.855 16.558 1.00 82.44 82 TYR A N 1
ATOM 661 C CA . TYR A 1 82 ? -2.776 6.958 16.628 1.00 82.44 82 TYR A CA 1
ATOM 662 C C . TYR A 1 82 ? -2.511 7.869 17.836 1.00 82.44 82 TYR A C 1
ATOM 664 O O . TYR A 1 82 ? -2.519 9.098 17.710 1.00 82.44 82 TYR A O 1
ATOM 672 N N . SER A 1 83 ? -2.199 7.280 18.993 1.00 85.06 83 SER A N 1
ATOM 673 C CA . SER A 1 83 ? -1.890 8.018 20.221 1.00 85.06 83 SER A CA 1
ATOM 674 C C . SER A 1 83 ? -0.596 8.823 20.094 1.00 85.06 83 SER A C 1
ATOM 676 O O . SER A 1 83 ? -0.594 10.018 20.390 1.00 85.06 83 SER A O 1
ATOM 678 N N . ARG A 1 84 ? 0.479 8.225 19.560 1.00 89.38 84 ARG A N 1
ATOM 679 C CA . ARG A 1 84 ? 1.743 8.938 19.293 1.00 89.38 84 ARG A CA 1
ATOM 680 C C . ARG A 1 84 ? 1.549 10.101 18.323 1.00 89.38 84 ARG A C 1
ATOM 682 O O . ARG A 1 84 ? 2.059 11.192 18.568 1.00 89.38 84 ARG A O 1
ATOM 689 N N . LYS A 1 85 ? 0.769 9.901 17.254 1.00 88.25 85 LYS A N 1
ATOM 690 C CA . LYS A 1 85 ? 0.473 10.960 16.280 1.00 88.25 85 LYS A CA 1
ATOM 691 C C . LYS A 1 85 ? -0.321 12.108 16.910 1.00 88.25 85 LYS A C 1
ATOM 693 O O . LYS A 1 85 ? 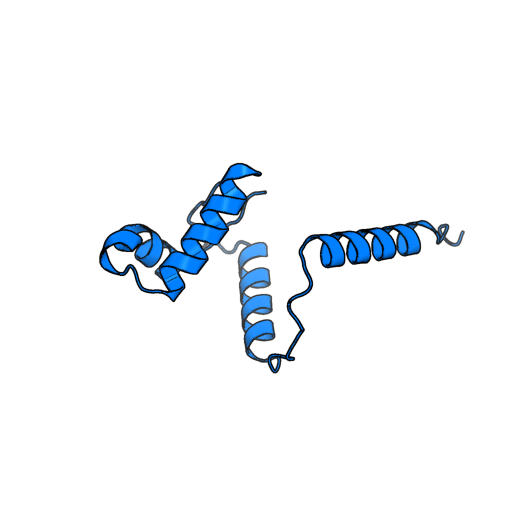0.002 13.266 16.656 1.00 88.25 85 LYS A O 1
ATOM 698 N N . LYS A 1 86 ? -1.307 11.814 17.767 1.00 84.88 86 LYS A N 1
ATOM 699 C CA . LYS A 1 86 ? -2.034 12.850 18.522 1.00 84.88 86 LYS A CA 1
ATOM 700 C C . LYS A 1 86 ? -1.119 13.643 19.451 1.00 84.88 86 LYS A C 1
ATOM 702 O O . LYS A 1 86 ? -1.221 14.865 19.479 1.00 84.88 86 LYS A O 1
ATOM 707 N N . VAL A 1 87 ? -0.221 12.973 20.173 1.00 88.88 87 VAL A N 1
ATOM 708 C CA . VAL A 1 87 ? 0.748 13.640 21.060 1.00 88.88 87 VAL A CA 1
ATOM 709 C C . VAL A 1 87 ? 1.679 14.551 20.263 1.00 88.88 87 VAL A C 1
ATOM 711 O O . VAL A 1 87 ? 1.883 15.696 20.655 1.00 88.88 87 VAL A O 1
ATOM 714 N N . PHE A 1 88 ? 2.178 14.091 19.115 1.00 84.94 88 PHE A N 1
ATOM 715 C CA . PHE A 1 88 ? 3.015 14.908 18.237 1.00 84.94 88 PHE A CA 1
ATOM 716 C C . PHE A 1 88 ? 2.289 16.178 17.770 1.00 84.94 88 PHE A C 1
ATOM 718 O O . PHE A 1 88 ? 2.803 17.278 17.945 1.00 84.94 88 PHE A O 1
ATOM 725 N N . VAL A 1 89 ? 1.059 16.040 17.261 1.00 82.12 89 VAL A N 1
ATOM 726 C CA . VAL A 1 89 ? 0.234 17.181 16.821 1.00 82.12 89 VAL A CA 1
ATOM 727 C C . VAL A 1 89 ? -0.046 18.149 17.971 1.00 82.12 89 VAL A C 1
ATOM 729 O O . VAL A 1 89 ? 0.028 19.360 17.783 1.00 82.12 89 VAL A O 1
ATOM 732 N N . TYR A 1 90 ? -0.332 17.631 19.164 1.00 81.44 90 TYR A N 1
ATOM 733 C CA . TYR A 1 90 ? -0.577 18.443 20.352 1.00 81.44 90 TYR A CA 1
ATOM 734 C C . TYR A 1 90 ? 0.660 19.238 20.793 1.00 81.44 90 TYR A C 1
ATOM 736 O O . TYR A 1 90 ? 0.544 20.413 21.136 1.00 81.44 90 TYR A O 1
ATOM 744 N N . ILE A 1 91 ? 1.851 18.630 20.744 1.00 82.19 91 ILE A N 1
ATOM 745 C CA . ILE A 1 91 ? 3.117 19.321 21.025 1.00 82.19 91 ILE A CA 1
ATOM 746 C C . ILE A 1 91 ? 3.374 20.407 19.974 1.00 82.19 91 ILE A C 1
ATOM 748 O O . ILE A 1 91 ? 3.716 21.531 20.339 1.00 82.19 91 ILE A O 1
ATOM 752 N N . SER A 1 92 ? 3.156 20.117 18.688 1.00 77.06 92 SER A N 1
ATOM 753 C CA . SER A 1 92 ? 3.281 21.119 17.621 1.00 77.06 92 SER A CA 1
ATOM 754 C C . SER A 1 92 ? 2.324 22.300 17.816 1.00 77.06 92 SER A C 1
ATOM 756 O O . SER A 1 92 ? 2.714 23.435 17.577 1.00 77.06 92 SER A O 1
ATOM 758 N N . TRP A 1 93 ? 1.109 22.053 18.314 1.00 69.75 93 TRP A N 1
ATOM 759 C CA . TRP A 1 93 ? 0.111 23.095 18.593 1.00 69.75 93 TRP A CA 1
ATOM 760 C C . TRP A 1 93 ? 0.385 23.925 19.852 1.00 69.75 93 TRP A C 1
ATOM 762 O O . TRP A 1 93 ? -0.162 25.014 19.998 1.00 69.75 93 TRP A O 1
ATOM 772 N N . ARG A 1 94 ? 1.216 23.434 20.776 1.00 76.81 94 ARG A N 1
ATOM 773 C CA . ARG A 1 94 ? 1.566 24.158 22.009 1.00 76.81 94 ARG A CA 1
ATOM 774 C C . ARG A 1 94 ? 2.619 25.250 21.819 1.00 76.81 94 ARG A C 1
ATOM 776 O O . ARG A 1 94 ? 2.901 25.965 22.776 1.00 76.81 94 ARG A O 1
ATOM 783 N N . HIS A 1 95 ? 3.187 25.385 20.626 1.00 67.94 95 HIS A N 1
ATOM 784 C CA . HIS A 1 95 ? 4.132 26.451 20.320 1.00 67.94 95 HIS A CA 1
ATOM 785 C C . HIS A 1 95 ? 3.360 27.621 19.696 1.00 67.94 95 HIS A C 1
ATOM 787 O O . HIS A 1 95 ? 2.928 27.502 18.547 1.00 67.94 95 HIS A O 1
ATOM 793 N N . PRO A 1 96 ? 3.133 28.734 20.421 1.00 64.88 96 PRO A N 1
ATOM 794 C CA . PRO A 1 96 ? 2.609 29.936 19.789 1.00 64.88 96 PRO A CA 1
ATOM 795 C C . PRO A 1 96 ? 3.602 30.419 18.716 1.00 64.88 96 PRO A C 1
ATOM 797 O O . PRO A 1 96 ? 4.812 30.230 18.886 1.00 64.88 96 PRO A O 1
ATOM 800 N N . PRO A 1 97 ? 3.130 31.032 17.615 1.00 63.88 97 PRO A N 1
ATOM 801 C CA . PRO A 1 97 ? 4.022 31.666 16.654 1.00 63.88 97 PRO A CA 1
ATOM 802 C C . PRO A 1 97 ? 4.872 32.704 17.392 1.00 63.88 97 PRO A C 1
ATOM 804 O O . PRO A 1 97 ? 4.329 33.532 18.124 1.00 63.88 97 PRO A O 1
ATOM 807 N N . ALA A 1 98 ? 6.194 32.647 17.232 1.00 65.75 98 ALA A N 1
ATOM 808 C CA . ALA A 1 98 ? 7.049 33.741 17.671 1.00 65.75 98 ALA A CA 1
ATOM 809 C C . ALA A 1 98 ? 6.691 34.980 16.833 1.00 65.75 98 ALA A C 1
ATOM 811 O O . ALA A 1 98 ? 6.671 34.894 15.603 1.00 65.75 98 ALA A O 1
ATOM 812 N N . HIS A 1 99 ? 6.337 36.073 17.513 1.00 66.56 99 HIS A N 1
ATOM 813 C CA . HIS A 1 99 ? 6.001 37.363 16.911 1.00 66.56 99 HIS A CA 1
ATOM 814 C C . HIS A 1 99 ? 7.250 38.202 16.650 1.00 66.56 99 HIS A C 1
ATOM 816 O O . HIS A 1 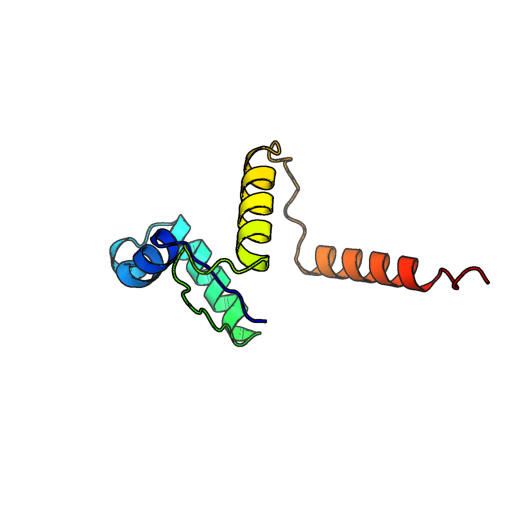99 ? 8.189 38.118 17.475 1.00 66.56 99 HIS A O 1
#

pLDDT: mean 72.69, std 9.51, range [42.28, 89.38]

Secondary structure (DSSP, 8-state):
--EEE--HHHHHHHHSHHHH--HHHHHHHHHHHHHHTTS---EEE--TTS--HHHHHHHHHHHHHHHS---------HHHHHHHHHHHHHHHHTSPPP-

Radius of gyration: 18.05 Å; chains: 1; bounding box: 33×55×40 Å

Organism: Araneus ventricosus (NCBI:txid182803)

Foldseek 3Di:
DEDEDQDPVVVVCVVCVVVVVDPVSVVVVVVVVVVVVPDPYDYDHDHPPPPDVVHVVVVVVVVVVVPDDPDPDPPDDPVRVVVVVVVVVVVVVPDDPDD

Sequence (99 aa):
MDSLSDSRSVVQYLDNWRDVSDRRGMDIFNKLKTLCNSYVLHLQWIPSHVNLKYNNIADGLAKKGTTMPQAYVEPLTYLELYSRKKVFVYISWRHPPAH

InterPro domains:
  IPR002156 Ribonuclease H domain [PS50879] (1-67)
  IPR012337 Ribonuclease H-like superfamily [SSF53098] (5-68)
  IPR036397 Ribonuclease H superfamily [G3DSA:3.30.420.10] (3-87)